Protein AF-A0A7X7MTU4-F1 (afdb_monomer)

Sequence (46 aa):
PDGRAVARGGSWWKRPRHATFAARVPYAPWQQVYDVGFRVLVESDD

Foldseek 3Di:
DPPWDWAAQDAPPDDPVQRDRPHIDTDDPPRDDDRGDDDDDDDDPD

Mean predicted aligned error: 4.38 Å

Solvent-accessible surface area (backbone atoms only — not comparable to full-atom values): 3397 Å² total; per-residue (Å²): 130,94,80,62,52,68,50,65,65,57,44,94,84,50,58,70,93,67,36,38,96,82,42,74,45,79,41,58,96,85,54,83,87,72,87,75,86,86,80,91,84,78,87,73,99,121

Radius of gyration: 12.88 Å; Cα contacts (8 Å, |Δi|>4): 36; chains: 1; bounding box: 28×34×24 Å

Secondary structure (DSSP, 8-state):
--S-EEE-S--TTS-GGG--TT--EEE-TTSPP-S-----------

Structure (mmCIF, N/CA/C/O backbone):
data_AF-A0A7X7MTU4-F1
#
_entry.id   AF-A0A7X7MTU4-F1
#
loop_
_atom_site.group_PDB
_atom_site.id
_atom_site.type_symbol
_atom_site.label_atom_id
_atom_site.label_alt_id
_atom_site.label_comp_id
_atom_site.label_asym_id
_atom_site.label_entity_id
_atom_site.label_seq_id
_atom_site.pdbx_PDB_ins_code
_atom_site.Cartn_x
_atom_site.Cartn_y
_atom_site.Cartn_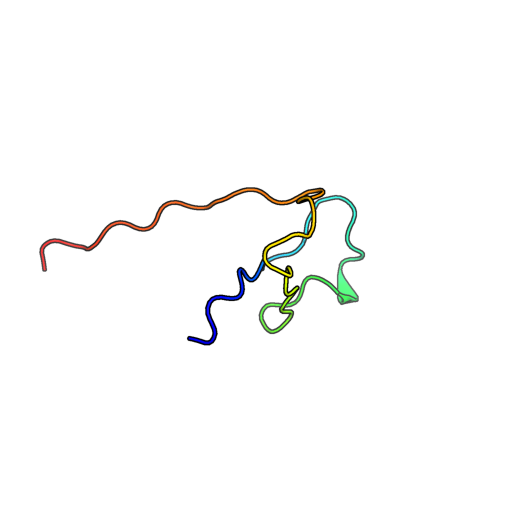z
_atom_site.occupancy
_atom_site.B_iso_or_equiv
_atom_site.auth_seq_id
_atom_site.auth_comp_id
_atom_site.auth_asym_id
_atom_site.auth_atom_id
_atom_site.pdbx_PDB_model_num
ATOM 1 N N . PRO A 1 1 ? -17.171 -5.143 -0.117 1.00 51.22 1 PRO A N 1
ATOM 2 C CA . PRO A 1 1 ? -15.751 -5.500 0.105 1.00 51.22 1 PRO A CA 1
ATOM 3 C C . PRO A 1 1 ? -15.671 -6.682 1.073 1.00 51.22 1 PRO A C 1
ATOM 5 O O . PRO A 1 1 ? -16.147 -6.606 2.195 1.00 51.22 1 PRO A O 1
ATOM 8 N N . ASP A 1 2 ? -15.121 -7.786 0.604 1.00 64.06 2 ASP A N 1
ATOM 9 C CA . ASP A 1 2 ? -14.951 -9.095 1.243 1.00 64.06 2 ASP A CA 1
ATOM 10 C C . ASP A 1 2 ? -14.048 -9.106 2.501 1.00 64.06 2 ASP A C 1
ATOM 12 O O . ASP A 1 2 ? -13.563 -10.158 2.908 1.00 64.06 2 ASP A O 1
ATOM 16 N N . GLY A 1 3 ? -13.798 -7.945 3.122 1.00 66.31 3 GLY A N 1
ATOM 17 C CA . GLY A 1 3 ? -12.995 -7.799 4.344 1.00 66.31 3 GLY A CA 1
ATOM 18 C C . GLY A 1 3 ? -11.490 -8.028 4.159 1.00 66.31 3 GLY A C 1
ATOM 19 O O . GLY A 1 3 ? -10.741 -7.986 5.131 1.00 66.31 3 GLY A O 1
ATOM 20 N N . ARG A 1 4 ? -11.026 -8.269 2.927 1.00 76.19 4 ARG A N 1
ATOM 21 C CA . ARG A 1 4 ? -9.614 -8.531 2.624 1.00 76.19 4 ARG A CA 1
ATOM 22 C C . ARG A 1 4 ? -8.848 -7.225 2.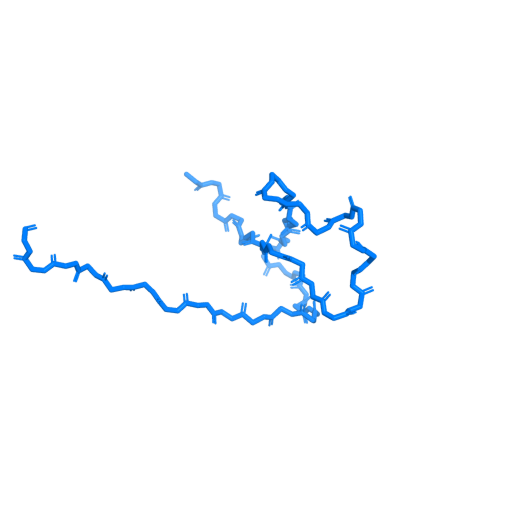433 1.00 76.19 4 ARG A C 1
ATOM 24 O O . ARG A 1 4 ? -9.218 -6.397 1.600 1.00 76.19 4 ARG A O 1
ATOM 31 N N . ALA A 1 5 ? -7.750 -7.064 3.169 1.00 88.88 5 ALA A N 1
ATOM 32 C CA . ALA A 1 5 ? -6.818 -5.964 2.957 1.00 88.88 5 ALA A CA 1
ATOM 33 C C . ALA A 1 5 ? -6.050 -6.169 1.642 1.00 88.88 5 ALA A C 1
ATOM 35 O O . ALA A 1 5 ? -5.647 -7.285 1.304 1.00 88.88 5 ALA A O 1
ATOM 36 N N . VAL A 1 6 ? -5.843 -5.088 0.887 1.00 92.12 6 VAL A N 1
ATOM 37 C CA . VAL A 1 6 ? -5.152 -5.132 -0.407 1.00 92.12 6 VAL A CA 1
ATOM 38 C C . VAL A 1 6 ? -4.054 -4.078 -0.444 1.00 92.12 6 VAL A C 1
ATOM 40 O O . VAL A 1 6 ? -4.334 -2.885 -0.350 1.00 92.12 6 VAL A O 1
ATOM 43 N N . ALA A 1 7 ? -2.813 -4.514 -0.661 1.00 92.62 7 ALA A N 1
ATOM 44 C CA . ALA A 1 7 ? -1.683 -3.625 -0.909 1.00 92.62 7 ALA A CA 1
ATOM 45 C C . ALA A 1 7 ? -1.569 -3.270 -2.404 1.00 92.62 7 ALA A C 1
ATOM 47 O O . ALA A 1 7 ? -1.924 -4.058 -3.293 1.00 92.62 7 ALA A O 1
ATOM 48 N N . ARG A 1 8 ? -1.082 -2.056 -2.681 1.00 93.75 8 ARG A N 1
ATOM 49 C CA . ARG A 1 8 ? -0.996 -1.443 -4.020 1.00 93.75 8 ARG A CA 1
ATOM 50 C C . ARG A 1 8 ? 0.336 -0.703 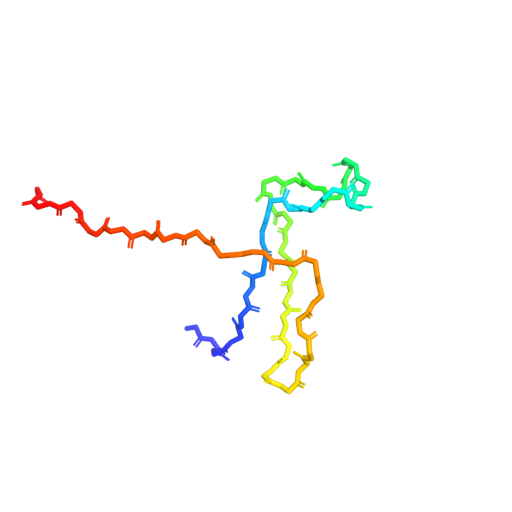-4.185 1.00 93.75 8 ARG A C 1
ATOM 52 O O . ARG A 1 8 ? 1.024 -0.446 -3.204 1.00 93.75 8 ARG A O 1
ATOM 59 N N . GLY A 1 9 ? 0.691 -0.363 -5.425 1.00 92.75 9 GLY A N 1
ATOM 60 C CA . GLY A 1 9 ? 1.862 0.464 -5.767 1.00 92.75 9 GLY A CA 1
ATOM 61 C C . GLY A 1 9 ? 3.191 -0.291 -5.860 1.00 92.75 9 GLY A C 1
ATOM 62 O O . GLY A 1 9 ? 4.062 0.114 -6.619 1.00 92.75 9 GLY A O 1
ATOM 63 N N . GLY A 1 10 ? 3.317 -1.425 -5.168 1.00 92.38 10 GLY A N 1
ATOM 64 C CA . GLY A 1 10 ? 4.580 -2.152 -5.074 1.00 92.38 10 GLY A CA 1
ATOM 65 C C . GLY A 1 10 ? 5.515 -1.544 -4.028 1.00 92.38 10 GLY A C 1
ATOM 66 O O . GLY A 1 10 ? 5.301 -0.438 -3.540 1.00 92.38 10 GLY A O 1
ATOM 67 N N . SER A 1 11 ? 6.528 -2.312 -3.655 1.00 90.88 11 SER A N 1
ATOM 68 C CA . SER A 1 11 ? 7.530 -1.949 -2.658 1.00 90.88 11 SER A CA 1
ATOM 69 C C . SER A 1 11 ? 8.914 -1.877 -3.295 1.00 90.88 11 SER A C 1
ATOM 71 O O . SER A 1 11 ? 9.083 -2.247 -4.459 1.00 90.88 11 SER A O 1
ATOM 73 N N . TRP A 1 12 ? 9.918 -1.458 -2.525 1.00 89.88 12 TRP A N 1
ATOM 74 C CA . TRP A 1 12 ? 11.309 -1.402 -2.982 1.00 89.88 12 TRP A CA 1
ATOM 75 C C . TRP A 1 12 ? 11.828 -2.764 -3.487 1.00 89.88 12 TRP A C 1
ATOM 77 O O . TRP A 1 12 ? 12.658 -2.812 -4.391 1.00 89.88 12 TRP A O 1
ATOM 87 N N . TRP A 1 13 ? 11.314 -3.871 -2.937 1.00 90.81 13 TRP A N 1
ATOM 88 C CA . TRP A 1 13 ? 11.700 -5.232 -3.314 1.00 90.81 13 TRP A CA 1
ATOM 89 C C . TRP A 1 13 ? 11.005 -5.735 -4.592 1.00 90.81 13 TRP A C 1
ATOM 91 O O . TRP A 1 13 ? 11.481 -6.657 -5.266 1.00 90.81 13 TRP A O 1
ATOM 101 N N . LYS A 1 14 ? 9.847 -5.170 -4.958 1.00 90.88 14 LYS A N 1
ATOM 102 C CA . LYS A 1 14 ? 9.092 -5.625 -6.135 1.00 90.88 14 LYS A CA 1
ATOM 103 C C . LYS A 1 14 ? 9.834 -5.248 -7.417 1.00 90.88 14 LYS A C 1
ATOM 105 O O . LYS A 1 14 ? 10.206 -4.104 -7.642 1.00 90.88 14 LYS A O 1
ATOM 110 N N . ARG A 1 15 ? 9.948 -6.209 -8.341 1.00 93.25 15 ARG A N 1
ATOM 111 C CA . ARG A 1 15 ? 10.419 -5.925 -9.708 1.00 93.25 15 ARG A CA 1
ATOM 112 C C . ARG A 1 15 ? 9.479 -4.912 -10.387 1.00 93.25 15 ARG A C 1
ATOM 114 O O . ARG A 1 15 ? 8.268 -5.146 -10.339 1.00 93.25 15 ARG A O 1
ATOM 121 N N . PRO A 1 16 ? 9.991 -3.895 -11.110 1.00 92.94 16 PRO A N 1
ATOM 122 C CA . PRO A 1 16 ? 9.167 -2.830 -11.697 1.00 92.94 16 PRO A CA 1
ATOM 123 C C . PRO A 1 16 ? 7.993 -3.327 -12.548 1.00 92.94 16 PRO A C 1
ATOM 125 O O . PRO A 1 16 ? 6.876 -2.838 -12.417 1.00 92.94 16 PRO A O 1
ATOM 128 N N . ARG A 1 17 ? 8.195 -4.391 -13.338 1.00 94.31 17 ARG A N 1
ATOM 129 C CA . ARG A 1 17 ? 7.136 -4.999 -14.167 1.00 94.31 17 ARG A CA 1
ATOM 130 C C . ARG A 1 17 ? 5.919 -5.522 -13.380 1.00 94.31 17 ARG A C 1
ATOM 132 O O . ARG A 1 17 ? 4.885 -5.790 -13.976 1.00 94.31 17 ARG A O 1
ATOM 139 N N . HIS A 1 18 ? 6.047 -5.726 -12.067 1.00 92.06 18 HIS A N 1
ATOM 140 C CA . HIS A 1 18 ? 4.968 -6.183 -11.183 1.00 92.06 18 HIS A CA 1
ATOM 141 C C . HIS A 1 18 ? 4.376 -5.053 -10.320 1.00 92.06 18 HIS A C 1
ATOM 143 O O . HIS A 1 18 ? 3.418 -5.295 -9.589 1.00 92.06 18 HIS A O 1
ATOM 149 N N . ALA A 1 19 ? 4.933 -3.841 -10.381 1.00 93.69 19 ALA A N 1
ATOM 150 C CA . ALA A 1 19 ? 4.494 -2.662 -9.633 1.00 93.69 19 ALA A CA 1
ATOM 151 C C . ALA A 1 19 ? 3.632 -1.741 -10.518 1.00 93.69 19 ALA A C 1
ATOM 153 O O . ALA A 1 19 ? 3.874 -0.544 -10.634 1.00 93.69 19 ALA A O 1
ATOM 154 N N . THR A 1 20 ? 2.643 -2.315 -11.209 1.00 94.06 20 THR A N 1
ATOM 155 C CA . THR A 1 20 ? 1.768 -1.562 -12.120 1.00 94.06 20 THR A CA 1
ATOM 156 C C . THR A 1 20 ? 0.578 -0.954 -11.378 1.00 94.06 20 THR A C 1
ATOM 158 O O . THR A 1 20 ? 0.178 -1.433 -10.316 1.00 94.06 20 THR A O 1
ATOM 161 N N . PHE A 1 21 ? -0.061 0.058 -11.973 1.00 93.69 21 PHE A N 1
ATOM 162 C CA . PHE A 1 21 ? -1.287 0.668 -11.436 1.00 93.69 21 PHE A CA 1
ATOM 163 C C . PHE A 1 21 ? -2.404 -0.362 -11.159 1.00 93.69 21 PHE A C 1
ATOM 165 O O . PHE A 1 21 ? -3.148 -0.263 -10.179 1.00 93.69 21 PHE A O 1
ATOM 172 N N . ALA A 1 22 ? -2.509 -1.397 -11.997 1.00 93.62 22 ALA A N 1
ATOM 173 C CA . ALA A 1 22 ? -3.523 -2.437 -11.863 1.00 93.62 22 ALA A CA 1
ATOM 174 C C . ALA A 1 22 ? -3.160 -3.535 -10.842 1.00 93.62 22 ALA A C 1
ATOM 176 O O . ALA A 1 22 ? -4.062 -4.222 -10.367 1.00 93.62 22 ALA A O 1
ATOM 177 N N . ALA A 1 23 ? -1.901 -3.666 -10.409 1.00 93.44 23 ALA A N 1
ATOM 178 C CA . ALA A 1 23 ? -1.437 -4.770 -9.559 1.00 93.44 23 ALA A CA 1
ATOM 179 C C . ALA A 1 23 ? -2.015 -4.750 -8.127 1.00 93.44 23 ALA A C 1
ATOM 181 O O . ALA A 1 23 ? -1.803 -3.799 -7.369 1.00 93.44 23 ALA A O 1
ATOM 182 N N . ARG A 1 24 ? -2.751 -5.798 -7.733 1.00 93.06 24 ARG A N 1
ATOM 183 C CA . ARG A 1 24 ? -3.367 -5.956 -6.398 1.00 93.06 24 ARG A CA 1
ATOM 184 C C . ARG A 1 24 ? -2.698 -7.107 -5.655 1.00 93.06 24 ARG A C 1
ATOM 186 O O . ARG A 1 24 ? -2.619 -8.204 -6.198 1.00 93.06 24 ARG A O 1
ATOM 193 N N . VAL A 1 25 ? -2.254 -6.874 -4.422 1.00 91.38 25 VAL A N 1
ATOM 194 C CA . VAL A 1 25 ? -1.693 -7.924 -3.558 1.00 91.38 25 VAL A CA 1
ATOM 195 C C . VAL A 1 25 ? -2.643 -8.136 -2.376 1.00 91.38 25 VAL A C 1
ATOM 197 O O . VAL A 1 25 ? -2.679 -7.283 -1.487 1.00 91.38 25 VAL A O 1
ATOM 200 N N . PRO A 1 26 ? -3.455 -9.208 -2.376 1.00 91.56 26 PRO A N 1
ATOM 201 C CA . PRO A 1 26 ? -4.370 -9.488 -1.278 1.00 91.56 26 PRO A CA 1
ATOM 202 C C . PRO A 1 26 ? -3.620 -10.056 -0.067 1.00 91.56 26 PRO A C 1
ATOM 204 O O . PRO A 1 26 ? -2.681 -10.835 -0.223 1.00 91.56 26 PRO A O 1
ATOM 207 N N . TYR A 1 27 ? -4.081 -9.702 1.130 1.00 89.81 27 TYR A N 1
ATOM 208 C CA . TYR A 1 27 ? -3.664 -10.309 2.392 1.00 89.81 27 TYR A CA 1
ATOM 209 C C . TYR A 1 27 ? -4.865 -11.000 3.040 1.00 89.81 27 TYR A C 1
ATOM 211 O O . TYR A 1 27 ? -5.958 -10.431 3.122 1.00 89.81 27 TYR A O 1
ATOM 219 N N . ALA A 1 28 ? -4.668 -12.239 3.493 1.00 88.12 28 ALA A N 1
ATOM 220 C CA . ALA A 1 28 ? -5.652 -12.913 4.332 1.00 88.12 28 ALA A CA 1
ATOM 221 C C . ALA A 1 28 ? -5.672 -12.282 5.741 1.00 88.12 28 ALA A C 1
ATOM 223 O O . ALA A 1 28 ? -4.638 -11.781 6.180 1.00 88.12 28 ALA A O 1
ATOM 224 N N . PRO A 1 29 ? -6.792 -12.343 6.486 1.00 87.31 29 PRO A N 1
ATOM 225 C CA . PRO A 1 29 ? -6.896 -11.712 7.808 1.00 87.31 29 PRO A CA 1
ATOM 226 C C . PRO A 1 29 ? -5.857 -12.183 8.839 1.00 87.31 29 PRO A C 1
ATOM 228 O O . PRO A 1 29 ? -5.488 -11.426 9.727 1.00 87.31 29 PRO A O 1
ATOM 231 N N . TRP A 1 30 ? -5.384 -13.425 8.721 1.00 87.56 30 TRP A N 1
ATOM 232 C CA . TRP A 1 30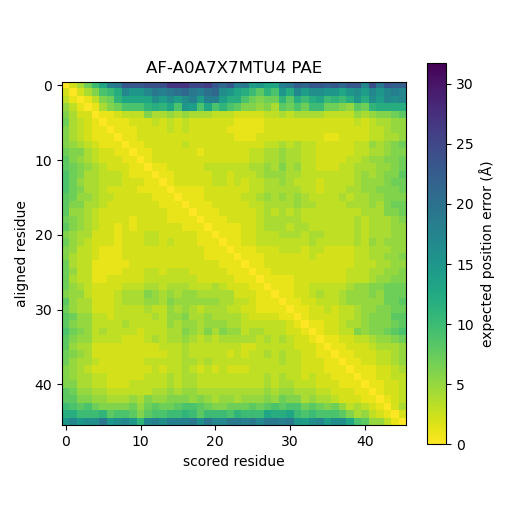 ? -4.373 -14.022 9.603 1.00 87.56 30 TRP A CA 1
ATOM 233 C C . TRP A 1 30 ? -2.939 -13.864 9.079 1.00 87.56 30 TRP A C 1
ATOM 235 O O . TRP A 1 30 ? -1.986 -14.214 9.773 1.00 87.56 30 TRP A O 1
ATOM 245 N N . GLN A 1 31 ? -2.765 -13.400 7.839 1.00 90.44 31 GLN A N 1
ATOM 246 C CA . GLN A 1 31 ? -1.454 -13.343 7.208 1.00 90.44 31 GLN A CA 1
ATOM 247 C C . GLN A 1 31 ? -0.672 -12.149 7.749 1.00 90.44 31 GLN A C 1
ATOM 249 O O . GLN A 1 31 ? -1.105 -11.003 7.630 1.00 90.44 31 GLN A O 1
ATOM 254 N N . GLN A 1 32 ? 0.519 -12.414 8.285 1.00 89.44 32 GLN A N 1
ATOM 255 C CA . GLN A 1 32 ? 1.423 -11.353 8.709 1.00 89.44 32 GLN A CA 1
ATOM 256 C C . GLN A 1 32 ? 1.804 -10.460 7.520 1.00 89.44 32 GLN A C 1
ATOM 258 O O . GLN A 1 32 ? 2.111 -10.931 6.419 1.00 89.44 32 GLN A O 1
ATOM 263 N N . VAL A 1 33 ?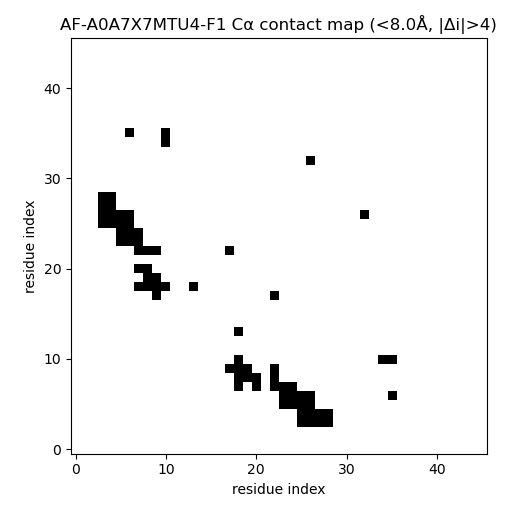 1.784 -9.150 7.752 1.00 87.94 33 VAL A N 1
ATOM 264 C CA . VAL A 1 33 ? 2.150 -8.158 6.745 1.00 87.94 33 VAL A CA 1
ATOM 265 C C . VAL A 1 33 ? 3.671 -8.134 6.570 1.00 87.94 33 VAL A C 1
ATOM 267 O O . VAL A 1 33 ? 4.421 -8.156 7.543 1.00 87.94 33 VAL A O 1
ATOM 270 N N . TYR A 1 34 ? 4.124 -8.070 5.318 1.00 87.31 34 TYR A N 1
ATOM 271 C CA . TYR A 1 34 ? 5.534 -7.951 4.948 1.00 87.31 34 TYR A CA 1
ATOM 272 C C . TYR A 1 34 ? 5.682 -6.888 3.863 1.00 87.31 34 TYR A C 1
ATOM 274 O O . TYR A 1 34 ? 5.013 -6.993 2.834 1.00 87.31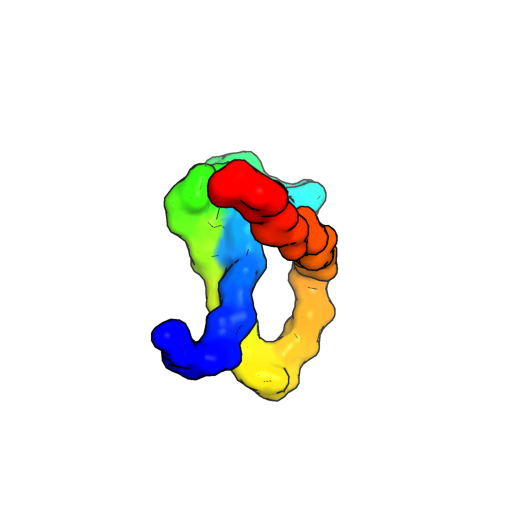 34 TYR A O 1
ATOM 282 N N . ASP A 1 35 ? 6.558 -5.906 4.097 1.00 89.62 35 ASP A N 1
ATOM 283 C CA . ASP A 1 35 ? 6.954 -4.878 3.121 1.00 89.62 35 ASP A CA 1
ATOM 284 C C . ASP A 1 35 ? 5.765 -4.075 2.542 1.00 89.62 35 ASP A C 1
ATOM 286 O O . ASP A 1 35 ? 5.622 -3.882 1.333 1.00 89.62 35 ASP A O 1
ATOM 290 N N . VAL A 1 36 ? 4.872 -3.631 3.436 1.00 91.00 36 VAL A N 1
ATOM 291 C CA . VAL A 1 36 ? 3.701 -2.793 3.130 1.00 91.00 36 VAL A CA 1
ATOM 292 C C . VAL A 1 36 ? 3.639 -1.632 4.119 1.00 91.00 36 VAL A C 1
ATOM 294 O O . VAL A 1 36 ? 3.766 -1.832 5.324 1.00 91.00 36 VAL A O 1
ATOM 297 N N . GLY A 1 37 ? 3.399 -0.427 3.602 1.00 90.75 37 GLY A N 1
ATOM 298 C CA . GLY A 1 37 ? 2.991 0.739 4.387 1.00 90.75 37 GLY A CA 1
ATOM 299 C C . GLY A 1 37 ? 1.520 1.089 4.151 1.00 90.75 37 GLY A C 1
ATOM 300 O O . GLY A 1 37 ? 0.876 0.538 3.257 1.00 90.75 37 GLY A O 1
ATOM 301 N N . PHE A 1 38 ? 0.991 2.040 4.919 1.00 91.44 38 PHE A N 1
ATOM 302 C CA . PHE A 1 38 ? -0.349 2.592 4.717 1.00 91.44 38 PHE A CA 1
ATOM 303 C C . PHE A 1 38 ? -0.270 4.042 4.234 1.00 91.44 38 PHE A C 1
ATOM 305 O O . PHE A 1 38 ? 0.6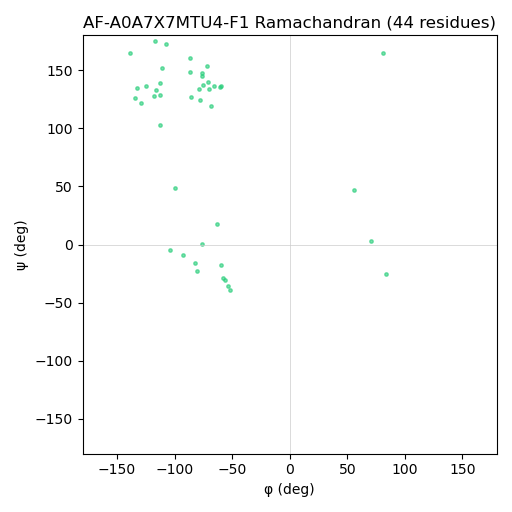89 4.759 4.513 1.00 91.44 38 PHE A O 1
ATOM 312 N N . ARG A 1 39 ? -1.285 4.469 3.482 1.00 92.88 39 ARG A N 1
ATOM 313 C CA . ARG A 1 39 ? -1.486 5.868 3.096 1.00 92.88 39 ARG A CA 1
ATOM 314 C C . ARG A 1 39 ? -2.812 6.315 3.683 1.00 92.88 39 AR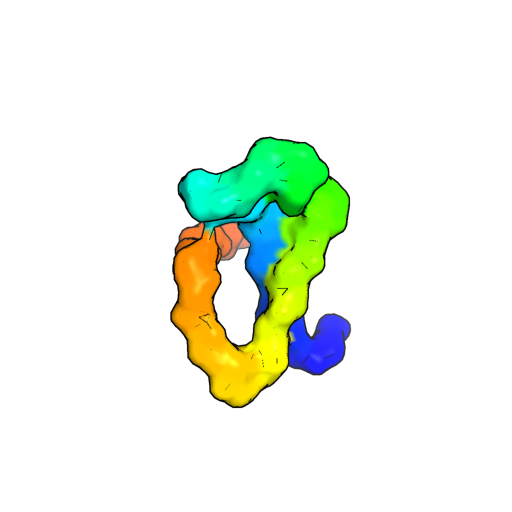G A C 1
ATOM 316 O O . ARG A 1 39 ? -3.812 5.627 3.499 1.00 92.88 39 ARG A O 1
ATOM 323 N N . VAL A 1 40 ? -2.795 7.431 4.399 1.00 95.19 40 VAL A N 1
ATOM 324 C CA . VAL A 1 40 ? -4.004 8.021 4.972 1.00 95.19 40 VAL A CA 1
ATOM 325 C C . VAL A 1 40 ? -4.739 8.777 3.872 1.00 95.19 40 VAL A C 1
ATOM 327 O O . VAL A 1 40 ? -4.124 9.505 3.095 1.00 95.19 40 VAL A O 1
ATOM 330 N N . LEU A 1 41 ? -6.045 8.562 3.803 1.00 94.06 41 LEU A N 1
ATOM 331 C CA . LEU A 1 41 ? -6.973 9.310 2.967 1.00 94.06 41 LEU A CA 1
ATOM 332 C C . LEU A 1 41 ? -7.880 10.089 3.915 1.00 94.06 41 LEU A C 1
ATOM 334 O O . LEU A 1 41 ? -8.278 9.557 4.951 1.00 94.06 41 LEU A O 1
ATOM 338 N N . VAL A 1 42 ? -8.167 11.335 3.568 1.00 96.50 42 VAL A N 1
ATOM 339 C CA . VAL A 1 42 ? -9.043 12.225 4.330 1.00 96.50 42 VAL A CA 1
ATOM 340 C C . VAL A 1 42 ? -10.121 12.699 3.366 1.00 96.50 42 VAL A C 1
ATOM 342 O O . VAL A 1 42 ? -9.813 12.970 2.203 1.00 96.50 42 VAL A O 1
ATOM 345 N N . GLU A 1 43 ? -11.369 12.722 3.822 1.00 96.31 43 GLU A N 1
ATOM 346 C CA . GLU A 1 43 ? -12.470 13.300 3.051 1.00 96.31 43 GLU A CA 1
ATOM 347 C C . GLU A 1 43 ? -12.239 14.807 2.906 1.00 96.31 43 GLU A C 1
ATOM 349 O O . GLU A 1 43 ? -11.798 15.465 3.847 1.00 96.31 43 GLU A O 1
ATOM 354 N N . SER A 1 44 ? -12.458 15.337 1.704 1.00 93.25 44 SER A N 1
ATOM 355 C CA . SER A 1 44 ? -12.485 16.783 1.490 1.00 93.25 44 SER A CA 1
ATOM 356 C C . SER A 1 44 ? -13.808 17.347 1.996 1.00 93.25 44 SER A C 1
ATOM 358 O O . SER A 1 44 ? -14.831 16.678 1.880 1.00 93.25 44 SER A O 1
ATOM 360 N N . ASP A 1 45 ? -13.787 18.580 2.500 1.00 91.62 45 ASP A N 1
ATOM 361 C CA . ASP A 1 45 ? -14.973 19.269 3.031 1.00 91.62 45 ASP A CA 1
ATOM 362 C C . ASP A 1 45 ? -15.930 19.811 1.938 1.00 91.62 45 ASP A C 1
ATOM 364 O O . ASP A 1 45 ? -16.937 20.435 2.275 1.00 91.62 45 ASP A O 1
ATOM 368 N N . ASP A 1 46 ? -15.610 19.602 0.651 1.00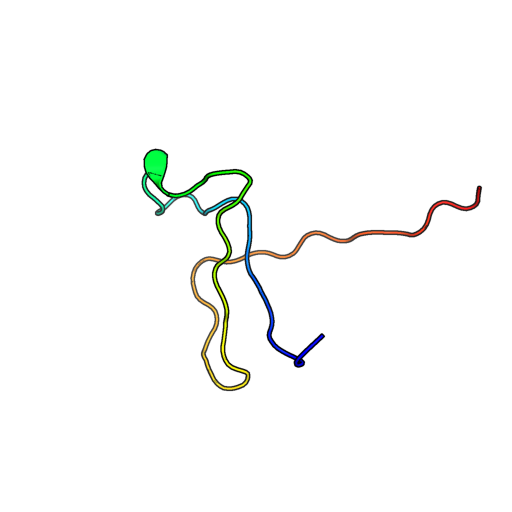 78.38 46 ASP A N 1
ATOM 369 C CA . ASP A 1 46 ? -16.395 20.035 -0.523 1.00 78.38 46 ASP A CA 1
ATOM 370 C C . ASP A 1 46 ? -17.556 19.085 -0.880 1.00 78.38 46 ASP A C 1
ATOM 372 O O . ASP A 1 46 ? -17.340 17.848 -0.901 1.00 78.38 46 ASP A O 1
#

pLDDT: mean 89.1, std 8.56, range [51.22, 96.5]